Protein AF-A0A2D4PRT3-F1 (afdb_monomer)

Radius of gyration: 30.31 Å; Cα contacts (8 Å, |Δi|>4): 41; chains: 1; bounding box: 73×34×75 Å

Structure (mmCIF, N/CA/C/O backbone):
data_AF-A0A2D4PRT3-F1
#
_entry.id   AF-A0A2D4PRT3-F1
#
loop_
_atom_site.group_PDB
_atom_site.id
_atom_site.type_symbol
_atom_site.label_atom_id
_atom_site.label_alt_id
_atom_site.label_comp_id
_atom_site.label_asym_id
_atom_site.label_entity_id
_atom_site.label_seq_id
_atom_site.pdbx_PDB_ins_code
_atom_site.Cartn_x
_atom_site.Cartn_y
_atom_site.Cartn_z
_atom_site.occupancy
_atom_site.B_iso_or_equiv
_atom_site.auth_seq_id
_atom_site.auth_comp_id
_atom_site.auth_asym_id
_atom_site.auth_atom_id
_atom_site.pdbx_PDB_model_num
ATOM 1 N N . MET A 1 1 ? -12.717 -11.643 -23.603 1.00 76.19 1 MET A N 1
ATOM 2 C CA . MET A 1 1 ? -13.079 -10.219 -23.787 1.00 76.19 1 MET A CA 1
ATOM 3 C C . MET A 1 1 ? -12.025 -9.423 -24.565 1.00 76.19 1 MET A C 1
ATOM 5 O O . MET A 1 1 ? -12.390 -8.809 -25.552 1.00 76.19 1 MET A O 1
ATOM 9 N N . PHE A 1 2 ? -10.738 -9.407 -24.178 1.00 87.94 2 PHE A N 1
ATOM 10 C CA . PHE A 1 2 ? -9.700 -8.706 -24.964 1.00 87.94 2 PHE A CA 1
ATOM 11 C C . PHE A 1 2 ? -9.267 -9.491 -26.215 1.00 87.94 2 PHE A C 1
ATOM 13 O O . PHE A 1 2 ? -9.333 -8.968 -27.325 1.00 87.94 2 PHE A O 1
ATOM 20 N N . PHE A 1 3 ? -8.861 -10.754 -26.051 1.00 87.44 3 PHE A N 1
ATOM 21 C CA . PHE A 1 3 ? -8.371 -11.579 -27.162 1.00 87.44 3 PHE A CA 1
ATOM 22 C C . PHE A 1 3 ? -9.441 -11.881 -28.212 1.00 87.44 3 PHE A C 1
ATOM 24 O O . PHE A 1 3 ? -9.131 -11.859 -29.397 1.00 87.44 3 PHE A O 1
ATOM 31 N N . ASP A 1 4 ? -10.692 -12.064 -27.790 1.00 87.00 4 ASP A N 1
ATOM 32 C CA . ASP A 1 4 ? -11.817 -12.342 -28.694 1.00 87.00 4 ASP A CA 1
ATOM 33 C C . ASP A 1 4 ? -12.060 -11.210 -29.707 1.00 87.00 4 ASP A C 1
ATOM 35 O O . ASP A 1 4 ? -12.563 -11.454 -30.795 1.00 87.00 4 ASP A O 1
ATOM 39 N N . VAL A 1 5 ? -11.682 -9.972 -29.364 1.00 87.00 5 VAL A N 1
ATOM 40 C CA . VAL A 1 5 ? -11.903 -8.778 -30.200 1.00 87.00 5 VAL A CA 1
ATOM 41 C C . VAL A 1 5 ? -10.637 -8.363 -30.958 1.00 87.00 5 VAL A C 1
ATOM 43 O O . VAL A 1 5 ? -10.715 -7.791 -32.045 1.00 87.00 5 VAL A O 1
ATOM 46 N N . ASN A 1 6 ? -9.457 -8.635 -30.391 1.00 84.69 6 ASN A N 1
ATOM 47 C CA . ASN A 1 6 ? -8.183 -8.104 -30.888 1.00 84.69 6 ASN A CA 1
ATOM 48 C C . ASN A 1 6 ? -7.315 -9.134 -31.628 1.00 84.69 6 ASN A C 1
ATOM 50 O O . ASN A 1 6 ? -6.281 -8.766 -32.182 1.00 84.69 6 ASN A O 1
ATOM 54 N N . LYS A 1 7 ? -7.712 -10.411 -31.676 1.00 80.75 7 LYS A N 1
ATOM 55 C CA . LYS A 1 7 ? -7.011 -11.438 -32.456 1.00 80.75 7 LYS A CA 1
ATOM 56 C C . LYS A 1 7 ? -7.476 -11.389 -33.918 1.00 80.75 7 LYS A C 1
ATOM 58 O O . LYS A 1 7 ? -8.442 -12.049 -34.283 1.00 80.75 7 LYS A O 1
ATOM 63 N N . LYS A 1 8 ? -6.797 -10.588 -34.747 1.00 84.12 8 LYS A N 1
ATOM 64 C CA . LYS A 1 8 ? -7.002 -10.523 -36.209 1.00 84.12 8 LYS A CA 1
ATOM 65 C C . LYS A 1 8 ? -5.816 -11.148 -36.946 1.00 84.12 8 LYS A C 1
ATOM 67 O O . LYS A 1 8 ? -4.699 -11.105 -36.436 1.00 84.12 8 LYS A O 1
ATOM 72 N N . GLU A 1 9 ? -6.040 -11.667 -38.155 1.00 74.56 9 GLU A N 1
ATOM 73 C CA . GLU A 1 9 ? -5.010 -12.357 -38.958 1.00 74.56 9 GLU A CA 1
ATOM 74 C C . GLU A 1 9 ? -3.769 -11.493 -39.242 1.00 74.56 9 GLU A C 1
ATOM 76 O O . GLU A 1 9 ? -2.655 -12.004 -39.280 1.00 74.56 9 GLU A O 1
ATOM 81 N N . HIS A 1 10 ? -3.932 -10.171 -39.358 1.00 78.44 10 HIS A N 1
ATOM 82 C CA . HIS A 1 10 ? -2.835 -9.233 -39.640 1.00 78.44 10 HIS A CA 1
ATOM 83 C C . HIS A 1 10 ? -2.185 -8.616 -38.388 1.00 78.44 10 HIS A C 1
ATOM 85 O O . HIS A 1 10 ? -1.341 -7.727 -38.498 1.00 78.44 10 HIS A O 1
ATOM 91 N N . THR A 1 11 ? -2.588 -9.012 -37.176 1.00 81.00 11 THR A N 1
ATOM 92 C CA . THR A 1 11 ? -2.000 -8.460 -35.946 1.00 81.00 11 THR A CA 1
ATOM 93 C C . THR A 1 11 ? -0.736 -9.226 -35.567 1.00 81.00 11 THR A C 1
ATOM 95 O O . THR A 1 11 ? -0.796 -10.407 -35.236 1.00 81.00 11 THR A O 1
ATOM 98 N N . SER A 1 12 ? 0.412 -8.540 -35.560 1.00 89.69 12 SER A N 1
ATOM 99 C CA . SER A 1 12 ? 1.668 -9.110 -35.053 1.00 89.69 12 SER A CA 1
ATOM 100 C C . SER A 1 12 ? 1.516 -9.593 -33.606 1.00 89.69 12 SER A C 1
ATOM 102 O O . SER A 1 12 ? 0.946 -8.894 -32.761 1.00 89.69 12 SER A O 1
ATOM 104 N N . LEU A 1 13 ? 2.085 -10.764 -33.304 1.00 88.56 13 LEU A N 1
ATOM 105 C CA . LEU A 1 13 ? 2.076 -11.357 -31.964 1.00 88.56 13 LEU A CA 1
ATOM 106 C C . LEU A 1 13 ? 2.686 -10.418 -30.912 1.00 88.56 13 LEU A C 1
ATOM 108 O O . LEU A 1 13 ? 2.203 -10.361 -29.781 1.00 88.56 13 LEU A O 1
ATOM 112 N N . GLN A 1 14 ? 3.703 -9.641 -31.293 1.00 91.00 14 GLN A N 1
ATOM 113 C CA . GLN A 1 14 ? 4.331 -8.654 -30.418 1.00 91.00 14 GLN A CA 1
ATOM 114 C C . GLN A 1 14 ? 3.345 -7.550 -30.019 1.00 91.00 14 GLN A C 1
ATOM 116 O O . GLN A 1 14 ? 3.156 -7.292 -28.830 1.00 91.00 14 GLN A O 1
ATOM 121 N N . ASN A 1 15 ? 2.645 -6.967 -30.997 1.00 90.50 15 ASN A N 1
ATOM 122 C CA . ASN A 1 15 ? 1.637 -5.936 -30.747 1.00 90.50 15 ASN A CA 1
ATOM 123 C C . ASN A 1 15 ? 0.495 -6.480 -29.884 1.00 90.50 15 ASN A C 1
ATOM 125 O O . ASN A 1 15 ? 0.036 -5.803 -28.962 1.00 90.50 15 ASN A O 1
ATOM 129 N N . LEU A 1 16 ? 0.060 -7.718 -30.134 1.00 91.44 16 LEU A N 1
ATOM 130 C CA . LEU A 1 16 ? -0.971 -8.370 -29.329 1.00 91.44 16 LEU A CA 1
ATOM 131 C C . LEU A 1 16 ? -0.516 -8.571 -27.872 1.00 91.44 16 LEU A C 1
ATOM 133 O O . LEU A 1 16 ? -1.281 -8.320 -26.939 1.00 91.44 16 LEU A O 1
ATOM 137 N N . TRP A 1 17 ? 0.734 -8.982 -27.652 1.00 91.88 17 TRP A N 1
ATOM 138 C CA . TRP A 1 17 ? 1.298 -9.159 -26.313 1.00 91.88 17 TRP A CA 1
ATOM 139 C C . TRP A 1 17 ? 1.442 -7.834 -25.555 1.00 91.88 17 TRP A C 1
ATOM 141 O O . TRP A 1 17 ? 1.037 -7.732 -24.393 1.00 91.88 17 TRP A O 1
ATOM 151 N N . ASP A 1 18 ? 1.979 -6.802 -26.205 1.00 93.38 18 ASP A N 1
ATOM 152 C CA . ASP A 1 18 ? 2.184 -5.489 -25.591 1.00 93.38 18 ASP A CA 1
ATOM 153 C C . ASP A 1 18 ? 0.859 -4.808 -25.228 1.00 93.38 18 ASP A C 1
ATOM 155 O O . ASP A 1 18 ? 0.697 -4.317 -24.105 1.00 93.38 18 ASP A O 1
ATOM 159 N N . THR A 1 19 ? -0.130 -4.871 -26.121 1.00 93.31 19 THR A N 1
ATOM 160 C CA . THR A 1 19 ? -1.478 -4.339 -25.865 1.00 93.31 19 THR A CA 1
ATOM 161 C C . THR A 1 19 ? -2.207 -5.109 -24.762 1.00 93.31 19 THR A C 1
ATOM 163 O O . THR A 1 19 ? -2.812 -4.486 -23.887 1.00 93.31 19 THR A O 1
ATOM 166 N N . THR A 1 20 ? -2.080 -6.441 -24.711 1.00 94.12 20 THR A N 1
ATOM 167 C CA . THR A 1 20 ? -2.643 -7.250 -23.615 1.00 94.12 20 THR A CA 1
ATOM 168 C C . THR A 1 20 ? -2.037 -6.857 -22.268 1.00 94.12 20 THR A C 1
ATOM 170 O O . THR A 1 20 ? -2.766 -6.649 -21.294 1.00 94.12 20 THR A O 1
ATOM 173 N N . LYS A 1 21 ? -0.705 -6.726 -22.190 1.00 94.25 21 LYS A N 1
ATOM 174 C CA . LYS A 1 21 ? -0.018 -6.299 -20.960 1.00 94.25 21 LYS A CA 1
ATOM 175 C C . LYS A 1 21 ? -0.520 -4.934 -20.493 1.00 94.25 21 LYS A C 1
ATOM 177 O O . LYS A 1 21 ? -0.793 -4.764 -19.303 1.00 94.25 21 LYS A O 1
ATOM 182 N N . ALA A 1 22 ? -0.664 -3.975 -21.410 1.00 95.31 22 ALA A N 1
ATOM 183 C CA . ALA A 1 22 ? -1.179 -2.645 -21.095 1.00 95.31 22 ALA A CA 1
ATOM 184 C C . ALA A 1 22 ? -2.624 -2.702 -20.566 1.00 95.31 22 ALA A C 1
ATOM 186 O O . ALA A 1 22 ? -2.920 -2.115 -19.523 1.00 95.31 22 ALA A O 1
ATOM 187 N N . TYR A 1 23 ? -3.496 -3.473 -21.223 1.00 94.75 23 TYR A N 1
ATOM 188 C CA . TYR A 1 23 ? -4.885 -3.683 -20.809 1.00 94.75 23 TYR A CA 1
ATOM 189 C C . TYR A 1 23 ? -4.992 -4.290 -19.402 1.00 94.75 23 TYR A C 1
ATOM 191 O O . TYR A 1 23 ? -5.652 -3.729 -18.523 1.00 94.75 23 TYR A O 1
ATOM 199 N N . LEU A 1 24 ? -4.280 -5.393 -19.146 1.00 95.75 24 LEU A N 1
ATOM 200 C CA . LEU A 1 24 ? -4.267 -6.053 -17.835 1.00 95.75 24 LEU A CA 1
ATOM 201 C C . LEU A 1 24 ? -3.718 -5.137 -16.738 1.00 95.75 24 LEU A C 1
ATOM 203 O O . LEU A 1 24 ? -4.247 -5.106 -15.621 1.00 95.75 24 LEU A O 1
ATOM 207 N N . ARG A 1 25 ? -2.678 -4.355 -17.050 1.00 96.38 25 ARG A N 1
ATOM 208 C CA . ARG A 1 25 ? -2.119 -3.366 -16.125 1.00 96.38 25 ARG A CA 1
ATOM 209 C C . ARG A 1 25 ? -3.149 -2.292 -15.784 1.00 96.38 25 ARG A C 1
ATOM 211 O O . ARG A 1 25 ? -3.296 -1.970 -14.607 1.00 96.38 25 ARG A O 1
ATOM 218 N N . GLY A 1 26 ? -3.890 -1.791 -16.773 1.00 97.25 26 GLY A N 1
ATOM 219 C CA . GLY A 1 26 ? -4.983 -0.836 -16.575 1.00 97.25 26 GLY A CA 1
ATOM 220 C C . GLY A 1 26 ? -6.058 -1.368 -15.625 1.00 97.25 26 GLY A C 1
ATOM 221 O O . GLY A 1 26 ? -6.381 -0.714 -14.632 1.00 97.25 26 GLY A O 1
ATOM 222 N N . ILE A 1 27 ? -6.535 -2.596 -15.856 1.00 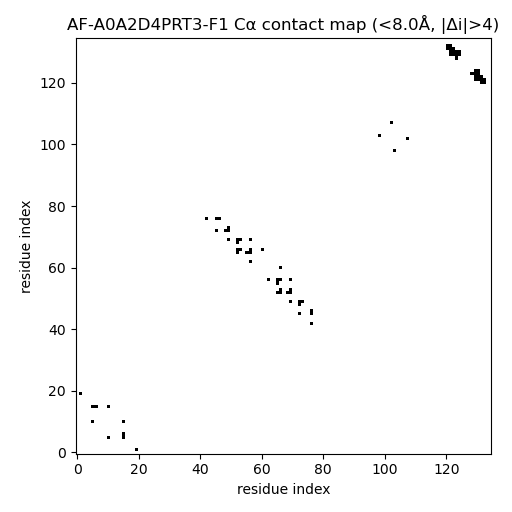96.56 27 ILE A N 1
ATOM 223 C CA . ILE A 1 27 ? -7.510 -3.262 -14.973 1.00 96.56 27 ILE A CA 1
ATOM 224 C C . ILE A 1 27 ? -6.961 -3.400 -13.552 1.00 96.56 27 ILE A C 1
ATOM 226 O O . ILE A 1 27 ? -7.634 -3.054 -12.580 1.00 96.56 27 ILE A O 1
ATOM 230 N N . THR A 1 28 ? -5.724 -3.879 -13.425 1.00 96.62 28 THR A N 1
ATOM 231 C CA . THR A 1 28 ? -5.078 -4.098 -12.127 1.00 96.62 28 THR A CA 1
ATOM 232 C C . THR A 1 28 ? -4.933 -2.789 -11.350 1.00 96.62 28 THR A C 1
ATOM 234 O O . THR A 1 28 ? -5.220 -2.744 -10.152 1.00 96.62 28 THR A O 1
ATOM 237 N N . ILE A 1 29 ? -4.535 -1.702 -12.019 1.00 96.75 29 ILE A N 1
ATOM 238 C CA . ILE A 1 29 ? -4.430 -0.369 -11.412 1.00 96.75 29 ILE A CA 1
ATOM 239 C C . ILE A 1 29 ? -5.806 0.118 -10.950 1.00 96.75 29 ILE A C 1
ATOM 241 O O . ILE A 1 29 ? -5.933 0.553 -9.802 1.00 96.75 29 ILE A O 1
ATOM 245 N N . ALA A 1 30 ? -6.837 0.011 -11.792 1.00 97.81 30 ALA A N 1
ATOM 246 C CA . ALA A 1 30 ? -8.193 0.442 -11.457 1.00 97.81 30 ALA A CA 1
ATOM 247 C C . ALA A 1 30 ? -8.743 -0.319 -10.239 1.00 97.81 30 ALA A C 1
ATOM 249 O O . ALA A 1 30 ? -9.220 0.290 -9.275 1.00 97.81 30 ALA A O 1
ATOM 250 N N . TYR A 1 31 ? -8.595 -1.646 -10.234 1.00 97.44 31 TYR A N 1
ATOM 251 C CA . TYR A 1 31 ? -9.002 -2.500 -9.121 1.00 97.44 31 TYR A CA 1
ATOM 252 C C . TYR A 1 31 ? -8.273 -2.139 -7.819 1.00 97.44 31 TYR A C 1
ATOM 254 O O . TYR A 1 31 ? -8.910 -1.905 -6.787 1.00 97.44 31 TYR A O 1
ATOM 262 N N . ASN A 1 32 ? -6.942 -2.028 -7.865 1.00 95.44 32 ASN A N 1
ATOM 263 C CA . ASN A 1 32 ? -6.135 -1.694 -6.693 1.00 95.44 32 ASN A CA 1
ATOM 264 C C . ASN A 1 32 ? -6.442 -0.292 -6.157 1.00 95.44 32 ASN A C 1
ATOM 266 O O . ASN A 1 32 ? -6.488 -0.096 -4.941 1.00 95.44 32 ASN A O 1
ATOM 270 N N . THR A 1 33 ? -6.702 0.671 -7.043 1.00 97.38 33 THR A N 1
ATOM 271 C CA . THR A 1 33 ? -7.103 2.037 -6.677 1.00 97.38 33 THR A CA 1
ATOM 272 C C . THR A 1 33 ? -8.433 2.033 -5.933 1.00 97.38 33 THR A C 1
ATOM 274 O O . THR A 1 33 ? -8.537 2.615 -4.850 1.00 97.38 33 THR A O 1
ATOM 277 N N . ARG A 1 34 ? -9.432 1.306 -6.452 1.00 97.69 34 ARG A N 1
ATOM 278 C CA . ARG A 1 34 ? -10.726 1.137 -5.779 1.00 97.69 34 ARG A CA 1
ATOM 279 C C . ARG A 1 34 ? -10.556 0.499 -4.400 1.00 97.69 34 ARG A C 1
ATOM 281 O O . ARG A 1 34 ? -11.021 1.054 -3.408 1.00 97.69 34 ARG A O 1
ATOM 288 N N . LYS A 1 35 ? -9.816 -0.612 -4.315 1.00 95.56 35 LYS A N 1
ATOM 289 C CA . LYS A 1 35 ? -9.554 -1.320 -3.051 1.00 95.56 35 LYS A CA 1
ATOM 290 C C . LYS A 1 35 ? -8.763 -0.492 -2.041 1.00 95.56 35 LYS A C 1
ATOM 292 O O . LYS A 1 35 ? -8.949 -0.645 -0.837 1.00 95.56 35 LYS A O 1
ATOM 297 N N . LYS A 1 36 ? -7.861 0.381 -2.494 1.00 94.25 36 LYS A N 1
ATOM 298 C CA . LYS A 1 36 ? -7.167 1.337 -1.622 1.00 94.25 36 LYS A CA 1
ATOM 299 C C . LYS A 1 36 ? -8.159 2.330 -1.012 1.00 94.25 36 LYS A C 1
ATOM 301 O O . LYS A 1 36 ? -8.170 2.481 0.204 1.00 94.25 36 LYS A O 1
ATOM 306 N N . LYS A 1 37 ? -9.030 2.924 -1.834 1.00 96.56 37 LYS A N 1
ATOM 307 C CA . LYS A 1 37 ? -10.052 3.881 -1.385 1.00 96.56 37 LYS A CA 1
ATOM 308 C C . LYS A 1 37 ? -11.058 3.251 -0.415 1.00 96.56 37 LYS A C 1
ATOM 310 O O . LYS A 1 37 ? -11.451 3.894 0.551 1.00 96.56 37 LYS A O 1
ATOM 315 N N . GLU A 1 38 ? -11.463 2.002 -0.652 1.00 95.94 38 GLU A N 1
ATOM 316 C CA . GLU A 1 38 ? -12.313 1.233 0.274 1.00 95.94 38 GLU A CA 1
ATOM 317 C C . GLU A 1 38 ? -11.637 1.063 1.643 1.00 95.94 38 GLU A C 1
ATOM 319 O O . GLU A 1 38 ? -12.212 1.456 2.656 1.00 95.94 38 GLU A O 1
ATOM 324 N N . ARG A 1 39 ? -10.383 0.589 1.672 1.00 93.12 39 ARG A N 1
ATOM 325 C CA . ARG A 1 39 ? -9.621 0.428 2.923 1.00 93.12 39 ARG A CA 1
ATOM 326 C C . ARG A 1 39 ? -9.423 1.742 3.675 1.00 93.12 39 ARG A C 1
ATOM 328 O O . ARG A 1 39 ? -9.519 1.764 4.895 1.00 93.12 39 ARG A O 1
ATOM 335 N N . GLU A 1 40 ? -9.150 2.839 2.970 1.00 94.50 40 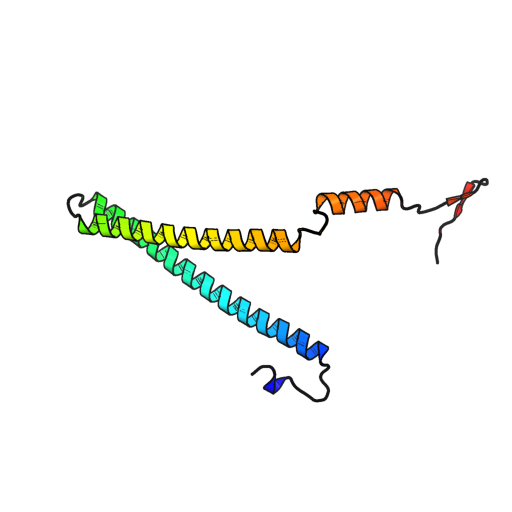GLU A N 1
ATOM 336 C CA . GLU A 1 40 ? -9.010 4.165 3.589 1.00 94.50 40 GLU A CA 1
ATOM 337 C C . GLU A 1 40 ? -10.321 4.631 4.234 1.00 94.50 40 GLU A C 1
ATOM 339 O O . GLU A 1 40 ? -10.309 5.113 5.366 1.00 94.50 40 GLU A O 1
ATOM 344 N N . LYS A 1 41 ? -11.464 4.424 3.567 1.00 96.12 41 LYS A N 1
ATOM 345 C CA . LYS A 1 41 ? -12.784 4.728 4.139 1.00 96.12 41 LYS A CA 1
ATOM 346 C C . LYS A 1 41 ? -13.064 3.915 5.403 1.00 96.12 41 LYS A C 1
ATOM 348 O O . LYS A 1 41 ? -13.515 4.482 6.396 1.00 96.12 41 LYS A O 1
ATOM 353 N N . GLU A 1 42 ? -12.800 2.610 5.377 1.00 93.75 42 GLU A N 1
ATOM 354 C CA . GLU A 1 42 ? -12.981 1.733 6.541 1.00 93.75 42 GLU A CA 1
ATOM 355 C C . GLU A 1 42 ? -12.078 2.139 7.706 1.00 93.75 42 GLU A C 1
ATOM 357 O O . GLU A 1 42 ? -12.535 2.201 8.847 1.00 93.75 42 GLU A O 1
ATOM 362 N N . ASN A 1 43 ? -10.821 2.481 7.417 1.00 94.44 43 ASN A N 1
ATOM 363 C CA . ASN A 1 43 ? -9.868 2.925 8.425 1.00 94.44 43 ASN A CA 1
ATOM 364 C C . ASN A 1 43 ? -10.303 4.247 9.077 1.00 94.44 43 ASN A C 1
ATOM 366 O O . ASN A 1 43 ? -10.309 4.358 10.300 1.00 94.44 43 ASN A O 1
ATOM 370 N N . ASN A 1 44 ? -10.749 5.220 8.277 1.00 95.81 44 ASN A N 1
ATOM 371 C CA . ASN A 1 44 ? -11.263 6.494 8.787 1.00 95.81 44 ASN A CA 1
ATOM 372 C C . ASN A 1 44 ? -12.516 6.294 9.649 1.00 95.81 44 ASN A C 1
ATOM 374 O O . ASN A 1 44 ? -12.664 6.928 10.693 1.00 95.81 44 ASN A O 1
ATOM 378 N N . LYS A 1 45 ? -13.416 5.389 9.241 1.00 96.19 45 LYS A N 1
ATOM 379 C CA . LYS A 1 45 ? -14.593 5.033 10.041 1.00 96.19 45 LYS A CA 1
ATOM 380 C C . LYS A 1 45 ? -14.179 4.436 11.389 1.00 96.19 45 LYS A C 1
ATOM 382 O O . LYS A 1 45 ? -14.653 4.907 12.416 1.00 96.19 45 LYS A O 1
ATOM 387 N N . LEU A 1 46 ? -13.253 3.476 11.391 1.00 95.75 46 LEU A N 1
ATOM 388 C CA . LEU A 1 46 ? -12.758 2.838 12.613 1.00 95.75 46 LEU A CA 1
ATOM 389 C C . LEU A 1 46 ? -12.089 3.844 13.561 1.00 95.75 46 LEU A C 1
ATOM 391 O O . LEU A 1 46 ? -12.336 3.802 14.762 1.00 95.75 46 LEU A O 1
ATOM 395 N N . GLN A 1 47 ? -11.285 4.771 13.037 1.00 96.00 47 GLN A N 1
ATOM 396 C CA . GLN A 1 47 ? -10.670 5.834 13.839 1.00 96.00 47 GLN A CA 1
ATOM 397 C C . GLN A 1 47 ? -11.721 6.750 14.478 1.00 96.00 47 GLN A C 1
ATOM 399 O O . GLN A 1 47 ? -11.648 7.033 15.673 1.00 96.00 47 GLN A O 1
ATOM 404 N N . ASN A 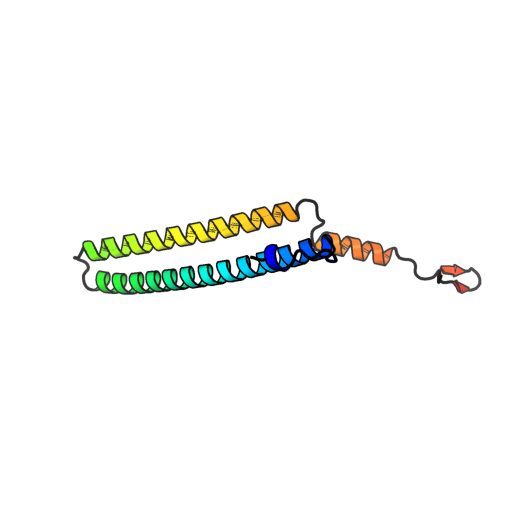1 48 ? -12.740 7.158 13.716 1.00 96.81 48 ASN A N 1
ATOM 405 C CA . ASN A 1 48 ? -13.847 7.952 14.250 1.00 96.81 48 ASN A CA 1
ATOM 406 C C . ASN A 1 48 ? -14.630 7.197 15.334 1.00 96.81 48 ASN A C 1
ATOM 408 O O . ASN A 1 48 ? -15.015 7.791 16.342 1.00 96.81 48 ASN A O 1
ATOM 412 N N . ASP A 1 49 ? -14.857 5.897 15.146 1.00 95.50 49 ASP A N 1
ATOM 413 C CA . ASP A 1 49 ? -15.547 5.054 16.124 1.00 95.50 49 ASP A CA 1
ATOM 414 C C . ASP A 1 49 ? -14.725 4.909 17.416 1.00 95.50 49 ASP A C 1
ATOM 416 O O . ASP A 1 49 ? -15.285 5.009 18.507 1.00 95.50 49 ASP A O 1
ATOM 420 N N . ILE A 1 50 ? -13.396 4.778 17.317 1.00 96.25 50 ILE A N 1
ATOM 421 C CA . ILE A 1 50 ? -12.489 4.779 18.477 1.00 96.25 50 ILE A CA 1
ATOM 422 C C . ILE A 1 50 ? -12.610 6.089 19.258 1.00 96.25 50 ILE A C 1
ATOM 424 O O . ILE A 1 50 ? -12.797 6.039 20.470 1.00 96.25 50 ILE A O 1
ATOM 428 N N . ILE A 1 51 ? -12.569 7.245 18.583 1.00 96.31 51 ILE A N 1
ATOM 429 C CA . ILE A 1 51 ? -12.681 8.563 19.236 1.00 96.31 51 ILE A CA 1
ATOM 430 C C . ILE A 1 51 ? -14.022 8.698 19.972 1.00 96.31 51 ILE A C 1
ATOM 432 O O . ILE A 1 51 ? -14.081 9.209 21.091 1.00 96.31 51 ILE A O 1
ATOM 436 N N . LYS A 1 52 ? -15.121 8.231 19.368 1.00 95.50 52 LYS A N 1
ATOM 437 C CA . LYS A 1 52 ? -16.448 8.254 20.003 1.00 95.50 52 LYS A CA 1
ATOM 438 C C . LYS A 1 52 ? -16.501 7.354 21.236 1.00 95.50 52 LYS A C 1
ATOM 440 O O . LYS A 1 52 ? -16.971 7.795 22.283 1.00 95.50 52 LYS A O 1
ATOM 445 N N . LEU A 1 53 ? -16.013 6.120 21.114 1.00 94.81 53 LEU A N 1
ATOM 446 C CA . LEU A 1 53 ? -15.980 5.157 22.215 1.00 94.81 53 LEU A CA 1
ATOM 447 C C . LEU A 1 53 ? -15.074 5.632 23.354 1.00 94.81 53 LEU A C 1
ATOM 449 O O . LEU A 1 53 ? -15.414 5.442 24.516 1.00 94.81 53 LEU A O 1
ATOM 453 N N . GLU A 1 54 ? -13.962 6.292 23.038 1.00 93.75 54 GLU A N 1
ATOM 454 C CA . GLU A 1 54 ? -13.057 6.878 24.025 1.00 93.75 54 GLU A CA 1
ATOM 455 C C . GLU A 1 54 ? -13.751 7.966 24.846 1.00 93.75 54 GLU A C 1
ATOM 457 O O . GLU A 1 54 ? -13.736 7.916 26.075 1.00 93.75 54 GLU A O 1
ATOM 462 N N . ARG A 1 55 ? -14.446 8.899 24.182 1.00 94.44 55 ARG A N 1
ATOM 463 C CA . ARG A 1 55 ? -15.239 9.935 24.865 1.00 94.44 55 ARG A CA 1
ATOM 464 C C . ARG A 1 55 ? -16.326 9.325 25.748 1.00 94.44 55 ARG A C 1
ATOM 466 O O . ARG A 1 55 ? -16.508 9.745 26.886 1.00 94.44 55 ARG A O 1
ATOM 473 N N . GLN A 1 56 ? -17.034 8.309 25.256 1.00 92.56 56 GLN A N 1
ATOM 474 C CA . GLN A 1 56 ? -18.057 7.616 26.043 1.00 92.56 56 GLN A CA 1
ATOM 475 C C . GLN A 1 56 ? -17.464 6.882 27.253 1.00 92.56 56 GLN A C 1
ATOM 477 O O . GLN A 1 56 ? -18.045 6.926 28.338 1.00 92.56 56 GLN A O 1
ATOM 482 N N . ALA A 1 57 ? -16.302 6.245 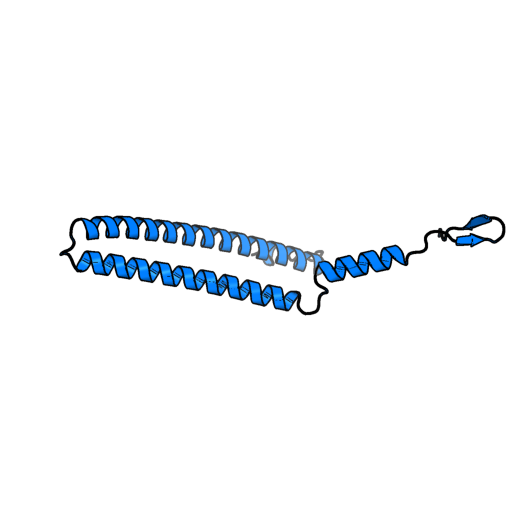27.092 1.00 91.31 57 ALA A N 1
ATOM 483 C CA . ALA A 1 57 ? -15.595 5.573 28.177 1.00 91.31 57 ALA A CA 1
ATOM 484 C C . ALA A 1 57 ? -15.136 6.562 29.260 1.00 91.31 57 ALA A C 1
ATOM 486 O O . ALA A 1 57 ? -15.242 6.249 30.443 1.00 91.31 57 ALA A O 1
ATOM 487 N N . GLN A 1 58 ? -14.688 7.761 28.868 1.00 89.62 58 GLN A N 1
ATOM 488 C CA . GLN A 1 58 ? -14.321 8.834 29.800 1.00 89.62 58 GLN A CA 1
ATOM 489 C C . GLN A 1 58 ? -15.527 9.339 30.604 1.00 89.62 58 GLN A C 1
ATOM 491 O O . GLN A 1 58 ? -15.416 9.538 31.810 1.00 89.62 58 GLN A O 1
ATOM 496 N N . LEU A 1 59 ? -16.688 9.501 29.959 1.00 91.12 59 LEU A N 1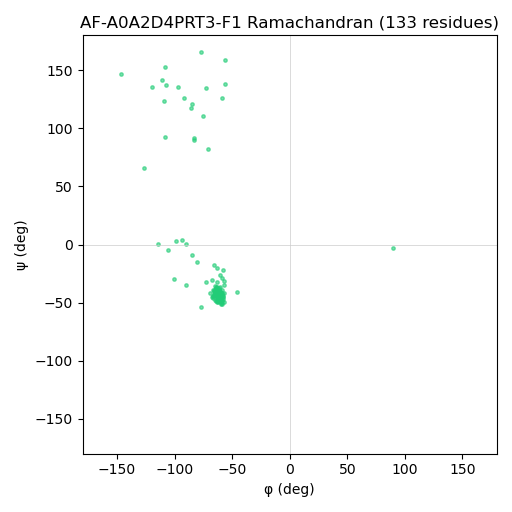
ATOM 497 C CA . LEU A 1 59 ? -17.922 9.948 30.619 1.00 91.12 59 LEU A CA 1
ATOM 498 C C . LEU A 1 59 ? -18.546 8.867 31.515 1.00 91.12 59 LEU A C 1
ATOM 500 O O . LEU A 1 59 ? -19.171 9.181 32.525 1.00 91.12 59 LEU A O 1
ATOM 504 N N . THR A 1 60 ? -18.395 7.590 31.153 1.00 90.25 60 THR A N 1
ATOM 505 C CA . THR A 1 60 ? -19.013 6.455 31.861 1.00 90.25 60 THR A CA 1
ATOM 506 C C . THR A 1 60 ? -17.986 5.386 32.261 1.00 90.25 60 THR A C 1
ATOM 508 O O . THR A 1 60 ? -18.059 4.239 31.815 1.00 90.25 60 THR A O 1
ATOM 511 N N . PRO A 1 61 ? -17.048 5.701 33.174 1.00 82.44 61 PRO A N 1
ATOM 512 C CA . PRO A 1 61 ? -15.909 4.831 33.488 1.00 82.44 61 PRO A CA 1
ATOM 513 C C . PRO A 1 61 ? -16.294 3.495 34.149 1.00 82.44 61 PRO A C 1
ATOM 515 O O . PRO A 1 61 ? -15.512 2.548 34.145 1.00 82.44 61 PRO A O 1
ATOM 518 N N . LYS A 1 62 ? -17.511 3.376 34.696 1.00 89.06 62 LYS A N 1
ATOM 519 C CA . LYS A 1 62 ? -18.027 2.117 35.265 1.00 89.06 62 LYS A CA 1
ATOM 520 C C . LYS A 1 62 ? -18.563 1.150 34.200 1.00 89.06 62 LYS A C 1
ATOM 522 O O . LYS A 1 62 ? -18.760 -0.030 34.494 1.00 89.06 62 LYS A O 1
ATOM 527 N N . ASN A 1 63 ? -18.793 1.614 32.969 1.00 90.44 63 ASN A N 1
ATOM 528 C CA . ASN A 1 63 ? -19.337 0.786 31.900 1.00 90.44 63 ASN A CA 1
ATOM 529 C C . ASN A 1 63 ? -18.233 -0.038 31.217 1.00 90.44 63 ASN A C 1
ATOM 531 O O . ASN A 1 63 ? -17.604 0.380 30.241 1.00 90.44 63 ASN A O 1
ATOM 535 N N . LYS A 1 64 ? -18.028 -1.259 31.723 1.00 91.81 64 LYS A N 1
ATOM 536 C CA . LYS A 1 64 ? -17.032 -2.209 31.201 1.00 91.81 64 LYS A CA 1
ATOM 537 C C . LYS A 1 64 ? -17.247 -2.567 29.726 1.00 91.81 64 LYS A C 1
ATOM 539 O O . LYS A 1 64 ? -16.270 -2.839 29.032 1.00 91.81 64 LYS A O 1
ATOM 544 N N . GLN A 1 65 ? -18.488 -2.536 29.233 1.00 93.31 65 GLN A N 1
ATOM 545 C CA . GLN A 1 65 ? -18.796 -2.882 27.845 1.00 93.31 65 GLN A CA 1
ATOM 546 C C . GLN A 1 65 ? -18.197 -1.863 26.870 1.00 93.31 65 GLN A C 1
ATOM 548 O O . GLN A 1 65 ? -17.563 -2.242 25.887 1.00 93.31 65 GLN A O 1
ATOM 553 N N . ILE A 1 66 ? -18.335 -0.567 27.168 1.00 91.44 66 ILE A N 1
ATOM 554 C CA . ILE A 1 66 ? -17.796 0.516 26.330 1.00 91.44 66 ILE A CA 1
ATOM 555 C C . ILE A 1 66 ? -16.265 0.471 26.320 1.00 91.44 66 ILE A C 1
ATOM 557 O O . ILE A 1 66 ? -15.650 0.571 25.259 1.00 91.44 66 ILE A O 1
ATOM 561 N N . ILE A 1 67 ? -15.648 0.234 27.482 1.00 91.75 67 ILE A N 1
ATOM 562 C CA . ILE A 1 67 ? -14.190 0.101 27.606 1.00 91.75 67 ILE A CA 1
ATOM 563 C C . ILE A 1 67 ? -13.676 -1.094 26.792 1.00 91.75 67 ILE A C 1
ATOM 565 O O . ILE A 1 67 ? -12.680 -0.970 26.077 1.00 91.75 67 ILE A O 1
ATOM 569 N N . ASN A 1 68 ? -14.348 -2.247 26.868 1.00 94.12 68 ASN A N 1
ATOM 570 C CA . ASN A 1 68 ? -13.973 -3.426 26.087 1.00 94.12 68 ASN A CA 1
ATOM 571 C C . ASN A 1 68 ? -14.135 -3.187 24.582 1.00 94.12 68 ASN A C 1
ATOM 573 O O . ASN A 1 68 ? -13.232 -3.524 23.818 1.00 94.12 68 ASN A O 1
ATOM 577 N N . ASN A 1 69 ? -15.226 -2.546 24.157 1.00 94.00 69 ASN A N 1
ATOM 578 C CA . ASN A 1 69 ? -15.444 -2.192 22.755 1.00 94.00 69 ASN A CA 1
ATOM 579 C C . ASN A 1 69 ? -14.358 -1.241 22.231 1.00 94.00 69 ASN A C 1
ATOM 581 O O . ASN A 1 69 ? -13.839 -1.450 21.134 1.00 94.00 69 ASN A O 1
ATOM 585 N N . TRP A 1 70 ? -13.964 -0.238 23.022 1.00 94.19 70 TRP A N 1
ATOM 586 C CA . TRP A 1 70 ? -12.861 0.667 22.686 1.00 94.19 70 TRP A CA 1
ATOM 587 C C . TRP A 1 70 ? -11.530 -0.083 22.543 1.00 94.19 70 TRP A C 1
ATOM 589 O O . TRP A 1 70 ? -10.841 0.071 21.532 1.00 94.19 70 TRP A O 1
ATOM 599 N N . LYS A 1 71 ? -11.189 -0.951 23.510 1.00 94.38 71 LYS A N 1
ATOM 600 C CA . LYS A 1 71 ? -9.978 -1.789 23.448 1.00 94.38 71 LYS A CA 1
ATOM 601 C C . LYS A 1 71 ? -9.972 -2.662 22.194 1.00 94.38 71 LYS A C 1
ATOM 603 O O . LYS A 1 71 ? -8.970 -2.703 21.485 1.00 94.38 71 LYS A O 1
ATOM 608 N N . LEU A 1 72 ? -11.090 -3.320 21.890 1.00 95.50 72 LEU A N 1
ATOM 609 C CA . LEU A 1 72 ? -11.228 -4.179 20.714 1.00 95.50 72 LEU A CA 1
ATOM 610 C C . LEU A 1 72 ? -11.055 -3.385 19.414 1.00 95.50 72 LEU A C 1
ATOM 612 O O . LEU A 1 72 ? -10.307 -3.808 18.533 1.00 95.50 72 LEU A O 1
ATOM 616 N N . ALA A 1 73 ? -11.684 -2.213 19.303 1.00 94.88 73 ALA A N 1
ATOM 617 C CA . ALA A 1 73 ? -11.530 -1.339 18.144 1.00 94.88 73 ALA A CA 1
ATOM 618 C C . ALA A 1 73 ? -10.069 -0.889 17.955 1.00 94.88 73 ALA A C 1
ATOM 620 O O . ALA A 1 73 ? -9.553 -0.920 16.836 1.00 94.88 73 ALA A O 1
ATOM 621 N N . LYS A 1 74 ? -9.368 -0.562 19.049 1.00 95.19 74 LYS A N 1
ATOM 622 C CA . LYS A 1 74 ? -7.939 -0.215 19.034 1.00 95.19 74 LYS A CA 1
ATOM 623 C C . LYS A 1 74 ? -7.056 -1.393 18.606 1.00 95.19 74 LYS A C 1
ATOM 625 O O . LYS A 1 74 ? -6.159 -1.214 17.785 1.00 95.19 74 LYS A O 1
ATOM 630 N N . HIS A 1 75 ? -7.338 -2.604 19.087 1.00 96.31 75 HIS A N 1
ATOM 631 C CA . HIS A 1 75 ? -6.649 -3.815 18.627 1.00 96.31 75 HIS A CA 1
ATOM 632 C C . HIS A 1 75 ? -6.870 -4.068 17.134 1.00 96.31 75 HIS A C 1
ATOM 634 O O . HIS A 1 75 ? -5.914 -4.359 16.417 1.00 96.31 75 HIS A O 1
ATOM 640 N N . LYS A 1 76 ? -8.103 -3.899 16.646 1.00 95.88 76 LYS A N 1
ATOM 64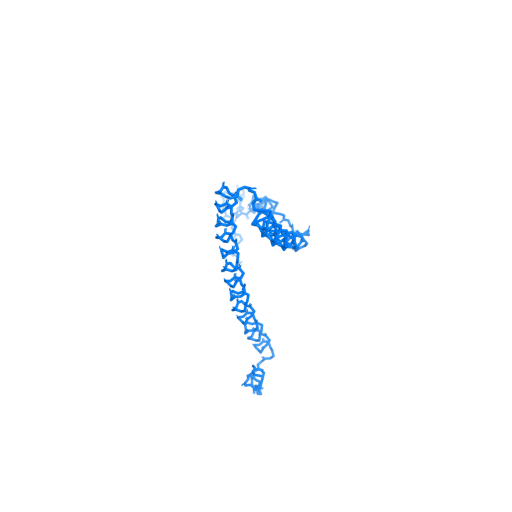1 C CA . LYS A 1 76 ? -8.418 -4.022 15.219 1.00 95.88 76 LYS A CA 1
ATOM 642 C C . LYS A 1 76 ? -7.618 -3.026 14.374 1.00 95.88 76 LYS A C 1
ATOM 644 O O . LYS A 1 76 ? -7.088 -3.410 13.335 1.00 95.88 76 LYS A O 1
ATOM 649 N N . LEU A 1 77 ? -7.489 -1.776 14.827 1.00 95.38 77 LEU A N 1
ATOM 650 C CA . LEU A 1 77 ? -6.674 -0.762 14.151 1.00 95.38 77 LEU A CA 1
ATOM 651 C C . LEU A 1 77 ? -5.197 -1.184 14.074 1.00 95.38 77 LEU A C 1
ATOM 653 O O . LEU A 1 77 ? -4.596 -1.109 13.005 1.00 95.38 77 LEU A O 1
ATOM 657 N N . ASN A 1 78 ? -4.642 -1.692 15.176 1.00 95.75 78 ASN A N 1
ATOM 658 C CA . ASN A 1 78 ? -3.258 -2.166 15.228 1.00 95.75 78 ASN A CA 1
ATOM 659 C C . ASN A 1 78 ? -2.995 -3.329 14.251 1.00 95.75 78 ASN A C 1
ATOM 661 O O . ASN A 1 78 ? -1.976 -3.341 13.566 1.00 95.75 78 ASN A O 1
ATOM 665 N N . ILE A 1 79 ? -3.926 -4.282 14.127 1.00 95.50 79 ILE A N 1
ATOM 666 C CA . ILE A 1 79 ? -3.809 -5.385 13.153 1.00 95.50 79 ILE A CA 1
ATOM 667 C C . ILE A 1 79 ? -3.738 -4.837 11.717 1.00 95.50 79 ILE A C 1
ATOM 669 O O . ILE A 1 79 ? -2.868 -5.232 10.940 1.00 95.50 79 ILE A O 1
ATOM 673 N N . LEU A 1 80 ? -4.601 -3.878 11.366 1.00 92.88 80 LEU A N 1
ATOM 674 C CA . LEU A 1 80 ? -4.598 -3.258 10.033 1.00 92.88 80 LEU A CA 1
ATOM 675 C C . LEU A 1 80 ? -3.291 -2.506 9.732 1.00 92.88 80 LEU A C 1
ATOM 677 O O . LEU A 1 80 ? -2.804 -2.511 8.594 1.00 92.88 80 LEU A O 1
ATOM 681 N N . GLU A 1 81 ? -2.707 -1.865 10.743 1.00 92.75 81 GLU A N 1
ATOM 682 C CA . GLU A 1 81 ? -1.408 -1.203 10.640 1.00 92.75 81 GLU A CA 1
ATOM 683 C C . GLU A 1 81 ? -0.273 -2.213 10.426 1.00 92.75 81 GLU A C 1
ATOM 685 O O . GLU A 1 81 ? 0.545 -2.046 9.516 1.00 92.75 81 GLU A O 1
ATOM 690 N N . GLN A 1 82 ? -0.275 -3.323 11.168 1.00 95.50 82 GLN A N 1
ATOM 691 C CA . GLN A 1 82 ? 0.676 -4.418 10.972 1.00 95.50 82 GLN A CA 1
ATOM 692 C C . GLN A 1 82 ? 0.601 -4.988 9.549 1.00 95.50 82 GLN A C 1
ATOM 694 O O . GLN A 1 82 ? 1.631 -5.138 8.891 1.00 95.50 82 GLN A O 1
ATOM 699 N N . GLU A 1 83 ? -0.596 -5.215 9.003 1.00 92.94 83 GLU A N 1
ATOM 700 C CA . GLU A 1 83 ? -0.755 -5.643 7.607 1.00 92.94 83 GLU A CA 1
ATOM 701 C C . GLU A 1 83 ? -0.192 -4.628 6.599 1.00 92.94 83 GLU A C 1
ATOM 703 O O . GLU A 1 83 ? 0.340 -4.992 5.543 1.00 92.94 83 GLU A O 1
ATOM 708 N N . ARG A 1 84 ? -0.333 -3.325 6.874 1.00 92.19 84 ARG A N 1
ATOM 709 C CA . ARG A 1 84 ? 0.265 -2.269 6.045 1.00 92.19 84 ARG A CA 1
ATOM 710 C C . ARG A 1 84 ? 1.791 -2.343 6.089 1.00 92.19 84 ARG A C 1
ATOM 712 O O . ARG A 1 84 ? 2.411 -2.284 5.025 1.00 92.19 84 ARG A O 1
ATOM 719 N N . ASN A 1 85 ? 2.367 -2.544 7.268 1.00 94.94 85 ASN A N 1
ATOM 720 C CA . ASN A 1 85 ? 3.809 -2.675 7.457 1.00 94.94 85 ASN A CA 1
ATOM 721 C C . ASN A 1 85 ? 4.360 -3.926 6.761 1.00 94.94 85 ASN A C 1
ATOM 723 O O . ASN A 1 85 ? 5.365 -3.841 6.059 1.00 94.94 85 ASN A O 1
ATOM 727 N N . LEU A 1 86 ? 3.660 -5.062 6.845 1.00 96.88 86 LEU A N 1
ATOM 728 C CA . LEU A 1 86 ? 4.028 -6.288 6.127 1.00 96.88 86 LEU A CA 1
ATOM 729 C C . LEU A 1 86 ? 4.043 -6.086 4.606 1.00 96.88 86 LEU A C 1
ATOM 731 O O . LEU A 1 86 ? 4.970 -6.532 3.926 1.00 96.88 86 LEU A O 1
ATOM 735 N N . ARG A 1 87 ? 3.051 -5.371 4.058 1.00 92.69 87 ARG A N 1
ATOM 736 C CA . ARG A 1 87 ? 3.041 -5.003 2.632 1.00 92.69 87 ARG A CA 1
ATOM 737 C C . ARG A 1 87 ? 4.241 -4.130 2.270 1.00 92.69 87 ARG A C 1
ATOM 739 O O . ARG A 1 87 ? 4.903 -4.420 1.278 1.00 92.69 87 ARG A O 1
ATOM 746 N N . ALA A 1 88 ? 4.540 -3.104 3.066 1.00 95.62 88 ALA A N 1
ATOM 747 C CA . ALA A 1 88 ? 5.701 -2.243 2.844 1.00 95.62 88 ALA A CA 1
ATOM 748 C C . ALA A 1 88 ? 7.015 -3.042 2.877 1.00 95.62 88 ALA A C 1
ATOM 750 O O . ALA A 1 88 ? 7.838 -2.911 1.974 1.00 95.62 88 ALA A O 1
ATOM 751 N N . LEU A 1 89 ? 7.168 -3.947 3.846 1.00 97.38 89 LEU A N 1
ATOM 752 C CA . LEU A 1 89 ? 8.330 -4.826 3.952 1.00 97.38 89 LEU A CA 1
ATOM 753 C C . LEU A 1 89 ? 8.487 -5.723 2.717 1.00 97.38 89 LEU A C 1
ATOM 755 O O . LEU A 1 89 ? 9.598 -5.895 2.215 1.00 97.38 89 LEU A O 1
ATOM 759 N N . LYS A 1 90 ? 7.384 -6.268 2.190 1.00 96.62 90 LYS A N 1
ATOM 760 C CA . LYS A 1 90 ? 7.402 -7.055 0.949 1.00 96.62 90 LYS A CA 1
ATOM 761 C C . LYS A 1 90 ? 7.914 -6.230 -0.236 1.00 96.62 90 LYS A C 1
ATOM 763 O O . LYS A 1 90 ? 8.754 -6.723 -0.982 1.00 96.62 90 LYS A O 1
ATOM 768 N N . PHE A 1 91 ? 7.468 -4.980 -0.376 1.00 94.62 91 PHE A N 1
ATOM 769 C CA . PHE A 1 91 ? 7.968 -4.077 -1.419 1.00 94.62 91 PHE A CA 1
ATOM 770 C C . PHE A 1 91 ? 9.454 -3.753 -1.249 1.00 94.62 91 PHE A C 1
ATOM 772 O O . PHE A 1 91 ? 10.185 -3.752 -2.234 1.00 94.62 91 PHE A O 1
ATOM 779 N N . VAL A 1 92 ? 9.923 -3.535 -0.018 1.00 95.69 92 VAL A N 1
ATOM 780 C CA . VAL A 1 92 ? 11.352 -3.313 0.256 1.00 95.69 92 VAL A CA 1
ATOM 781 C C . VAL A 1 92 ? 12.182 -4.528 -0.160 1.00 95.69 92 VAL A C 1
ATOM 783 O O . VAL A 1 92 ? 13.179 -4.368 -0.859 1.00 95.69 92 VAL A O 1
ATOM 786 N N . LYS A 1 93 ? 11.751 -5.744 0.201 1.00 95.81 93 LYS A N 1
ATOM 787 C CA . LYS A 1 93 ? 12.427 -6.988 -0.205 1.00 95.81 93 LYS A CA 1
ATOM 788 C C . LYS A 1 93 ? 12.462 -7.157 -1.723 1.00 95.81 93 LYS A C 1
ATOM 790 O O . LYS A 1 93 ? 13.504 -7.507 -2.268 1.00 95.81 93 LYS A O 1
ATOM 795 N N . GLN A 1 94 ? 11.349 -6.879 -2.400 1.00 94.69 94 GLN A N 1
ATOM 796 C CA . GLN A 1 94 ? 11.281 -6.921 -3.859 1.00 94.69 94 GLN A CA 1
ATOM 797 C C . GLN A 1 94 ? 12.244 -5.908 -4.491 1.00 94.69 94 GLN A C 1
ATOM 799 O O . GLN A 1 94 ? 13.041 -6.276 -5.347 1.00 94.69 94 GLN A O 1
ATOM 804 N N . ASN A 1 95 ? 12.225 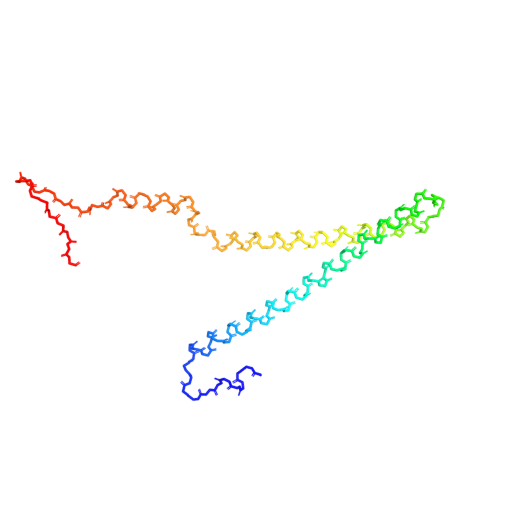-4.656 -4.028 1.00 91.62 95 ASN A N 1
ATOM 805 C CA . ASN A 1 95 ? 13.112 -3.612 -4.531 1.00 91.62 95 ASN A CA 1
ATOM 806 C C . ASN A 1 95 ? 14.590 -3.948 -4.292 1.00 91.62 95 ASN A C 1
ATOM 808 O O . ASN A 1 95 ? 15.430 -3.673 -5.142 1.00 91.62 95 ASN A O 1
ATOM 812 N N . TYR A 1 96 ? 14.917 -4.553 -3.150 1.00 90.44 96 TYR A N 1
ATOM 813 C CA . TYR A 1 96 ? 16.266 -5.039 -2.884 1.00 90.44 96 TYR A CA 1
ATOM 814 C C . TYR A 1 96 ? 16.673 -6.123 -3.888 1.00 90.44 96 TYR A C 1
ATOM 816 O O . TYR A 1 96 ? 17.714 -5.996 -4.520 1.00 90.44 96 TYR A O 1
ATOM 824 N N . PHE A 1 97 ? 15.831 -7.138 -4.103 1.00 91.75 97 PHE A N 1
ATOM 825 C CA . PHE A 1 97 ? 16.103 -8.220 -5.052 1.00 91.75 97 PHE A CA 1
ATOM 826 C C . PHE A 1 97 ? 16.292 -7.712 -6.490 1.00 91.75 97 PHE A C 1
ATOM 828 O O . PHE A 1 97 ? 17.273 -8.054 -7.146 1.00 91.75 97 PHE A O 1
ATOM 835 N N . GLU A 1 98 ? 15.405 -6.835 -6.966 1.00 88.50 98 GLU A N 1
ATOM 836 C CA . GLU A 1 98 ? 15.473 -6.259 -8.318 1.00 88.50 98 GLU A CA 1
ATOM 837 C C . GLU A 1 98 ? 16.734 -5.410 -8.563 1.00 88.50 98 GLU A C 1
ATOM 839 O O . GLU A 1 98 ? 17.108 -5.174 -9.720 1.00 88.50 98 GLU A O 1
ATOM 844 N N . ASN A 1 99 ? 17.379 -4.941 -7.490 1.00 86.06 99 ASN A N 1
ATOM 845 C CA . ASN A 1 99 ? 18.573 -4.102 -7.531 1.00 86.06 99 ASN A CA 1
ATOM 846 C C . ASN A 1 99 ? 19.828 -4.776 -6.954 1.00 86.06 99 ASN A C 1
ATOM 848 O O . ASN A 1 99 ? 20.883 -4.152 -6.972 1.00 86.06 99 ASN A O 1
ATOM 852 N N . ALA A 1 100 ? 19.758 -6.029 -6.490 1.00 84.00 100 ALA A N 1
ATOM 853 C CA . ALA A 1 100 ? 20.860 -6.693 -5.787 1.00 84.00 100 ALA A CA 1
ATOM 854 C C . ALA A 1 100 ? 22.147 -6.769 -6.627 1.00 84.00 100 ALA A C 1
ATOM 856 O O . ALA A 1 100 ? 23.238 -6.537 -6.117 1.00 84.00 100 ALA A O 1
ATOM 857 N N . ASN A 1 101 ? 22.002 -7.018 -7.932 1.00 82.62 101 ASN A N 1
ATOM 858 C CA . ASN A 1 101 ? 23.120 -7.122 -8.876 1.00 82.62 101 ASN A CA 1
ATOM 859 C C . ASN A 1 101 ? 23.362 -5.831 -9.675 1.00 82.62 101 ASN A C 1
ATOM 861 O O . ASN A 1 101 ? 24.199 -5.811 -10.576 1.00 82.62 101 ASN A O 1
ATOM 865 N N . LYS A 1 102 ? 22.609 -4.756 -9.406 1.00 83.50 102 LYS A N 1
ATOM 866 C CA . LYS A 1 102 ? 22.741 -3.488 -10.132 1.00 83.50 102 LYS A CA 1
ATOM 867 C C . LYS A 1 102 ? 23.623 -2.534 -9.328 1.00 83.50 102 LYS A C 1
ATOM 869 O O . LYS A 1 102 ? 23.415 -2.399 -8.122 1.00 83.50 102 LYS A O 1
ATOM 874 N N . PRO A 1 103 ? 24.574 -1.824 -9.963 1.00 80.38 103 PRO A N 1
ATOM 875 C CA . PRO A 1 103 ? 25.332 -0.799 -9.265 1.00 80.38 103 PRO A CA 1
ATOM 876 C C . PRO A 1 103 ? 24.358 0.247 -8.719 1.00 80.38 103 PRO A C 1
ATOM 878 O O . PRO A 1 103 ? 23.541 0.799 -9.459 1.00 80.38 103 PRO A O 1
ATOM 881 N N . GLY A 1 104 ? 24.435 0.519 -7.414 1.00 83.31 104 GLY A N 1
ATOM 882 C CA . GLY A 1 104 ? 23.614 1.554 -6.792 1.00 83.31 104 GLY A CA 1
ATOM 883 C C . GLY A 1 104 ? 23.817 2.909 -7.478 1.00 83.31 104 GLY 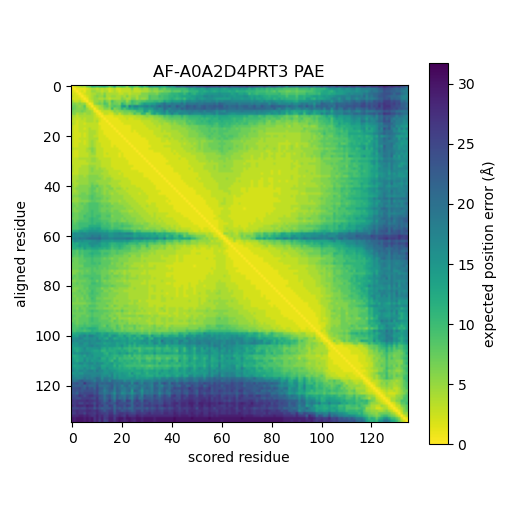A C 1
ATOM 884 O O . GLY A 1 104 ? 24.853 3.149 -8.102 1.00 83.31 104 GLY A O 1
ATOM 885 N N . ARG A 1 105 ? 22.851 3.828 -7.336 1.00 84.81 105 ARG A N 1
ATOM 886 C CA . ARG A 1 105 ? 22.857 5.148 -8.005 1.00 84.81 105 ARG A CA 1
ATOM 887 C C . ARG A 1 105 ? 24.208 5.871 -7.910 1.00 84.81 105 ARG A C 1
ATOM 889 O O . ARG A 1 105 ? 24.660 6.449 -8.894 1.00 84.81 105 ARG A O 1
ATOM 896 N N . TRP A 1 106 ? 24.857 5.809 -6.749 1.00 86.81 106 TRP A N 1
ATOM 897 C CA . TRP A 1 106 ? 26.162 6.426 -6.506 1.00 86.81 106 TRP A CA 1
ATOM 898 C C . TRP A 1 106 ? 27.309 5.750 -7.257 1.00 86.81 106 TRP A C 1
ATOM 900 O O . TRP A 1 106 ? 28.142 6.442 -7.837 1.00 86.81 106 TRP A O 1
ATOM 910 N N . LEU A 1 107 ? 27.329 4.416 -7.303 1.00 87.69 107 LEU A N 1
ATOM 911 C CA . LEU A 1 107 ? 28.332 3.669 -8.057 1.00 87.69 107 LEU A CA 1
ATOM 912 C C . LEU A 1 107 ? 28.147 3.883 -9.562 1.00 87.69 107 LEU A C 1
ATOM 914 O O . LEU A 1 107 ? 29.112 4.188 -10.252 1.00 87.69 107 LEU A O 1
ATOM 918 N N . ALA A 1 108 ? 26.910 3.819 -10.059 1.00 89.69 108 ALA A N 1
ATOM 919 C CA . ALA A 1 108 ? 26.600 4.109 -11.457 1.00 89.69 108 ALA A CA 1
ATOM 920 C C . ALA A 1 108 ? 27.014 5.541 -11.850 1.00 89.69 108 ALA A C 1
ATOM 922 O O . ALA A 1 108 ? 27.631 5.749 -12.894 1.00 89.69 108 ALA A O 1
ATOM 923 N N . TYR A 1 109 ? 26.734 6.528 -10.990 1.00 92.31 109 TYR A N 1
ATOM 924 C CA . TYR A 1 109 ? 27.163 7.911 -11.196 1.00 92.31 109 TYR A CA 1
ATOM 925 C C . TYR A 1 109 ? 28.690 8.048 -11.224 1.00 92.31 109 TYR A C 1
ATOM 927 O O . TYR A 1 109 ? 29.228 8.694 -12.124 1.00 92.31 109 TYR A O 1
ATOM 935 N N . ARG A 1 110 ? 29.390 7.420 -10.270 1.00 92.19 110 ARG A N 1
ATOM 936 C CA . ARG A 1 110 ? 30.855 7.426 -10.209 1.00 92.19 110 ARG A CA 1
ATOM 937 C C . ARG A 1 110 ? 31.470 6.791 -11.454 1.00 92.19 110 ARG A C 1
ATOM 939 O O . ARG A 1 110 ? 32.327 7.415 -12.066 1.00 92.19 110 ARG A O 1
ATOM 946 N N . LEU A 1 111 ? 30.999 5.611 -11.860 1.00 91.94 111 LEU A N 1
ATOM 947 C CA . LEU A 1 111 ? 31.466 4.920 -13.066 1.00 91.94 111 LEU A CA 1
ATOM 948 C C . LEU A 1 111 ? 31.251 5.773 -14.321 1.00 91.94 111 LEU A C 1
ATOM 950 O O . LEU A 1 111 ? 32.144 5.873 -15.158 1.00 91.94 111 LEU A O 1
ATOM 954 N N . ARG A 1 112 ? 30.101 6.451 -14.431 1.00 92.38 112 ARG A N 1
ATOM 955 C CA . ARG A 1 112 ? 29.839 7.392 -15.527 1.00 92.38 112 ARG A CA 1
ATOM 956 C C . ARG A 1 112 ? 30.834 8.555 -15.524 1.00 92.38 112 ARG A C 1
ATOM 958 O O . ARG A 1 112 ? 31.397 8.863 -16.566 1.00 92.38 112 ARG A O 1
ATOM 965 N N . LYS A 1 113 ? 31.090 9.163 -14.362 1.00 93.75 113 LYS A N 1
ATOM 966 C CA . LYS A 1 113 ? 32.064 10.258 -14.223 1.00 93.75 113 LYS A CA 1
ATOM 967 C C . LYS A 1 113 ? 33.495 9.815 -14.522 1.00 93.75 113 LYS A C 1
ATOM 969 O O . LYS A 1 113 ? 34.242 10.566 -15.136 1.00 93.75 113 LYS A O 1
ATOM 974 N N . GLU A 1 114 ? 33.883 8.610 -14.116 1.00 93.38 114 GLU A N 1
ATOM 975 C CA . GLU A 1 114 ? 35.187 8.040 -14.468 1.00 93.38 114 GLU A CA 1
ATOM 976 C C . GLU A 1 114 ? 35.297 7.764 -15.974 1.00 93.38 114 GLU A C 1
ATOM 978 O O . GLU A 1 114 ? 36.335 8.063 -16.559 1.00 93.38 114 GLU A O 1
ATOM 983 N N . LYS A 1 115 ? 34.231 7.275 -16.624 1.00 90.94 115 LYS A N 1
ATOM 984 C CA . LYS A 1 115 ? 34.192 7.089 -18.083 1.00 90.94 115 LYS A CA 1
ATOM 985 C C . LYS A 1 115 ? 34.313 8.417 -18.835 1.00 90.94 115 LYS A C 1
ATOM 987 O O . LYS A 1 115 ? 35.115 8.502 -19.754 1.00 90.94 115 LYS A O 1
ATOM 992 N N . GLU A 1 116 ? 33.567 9.445 -18.423 1.00 89.94 116 GLU A N 1
ATOM 993 C CA . GLU A 1 116 ? 33.653 10.802 -18.992 1.00 89.94 116 GLU A CA 1
ATOM 994 C C . GLU A 1 116 ? 35.078 11.369 -18.891 1.00 89.94 116 GLU A C 1
ATOM 996 O O . GLU A 1 116 ? 35.572 11.946 -19.849 1.00 89.94 116 GLU A O 1
ATOM 1001 N N . LYS A 1 117 ? 35.772 11.164 -17.762 1.00 89.50 117 LYS A N 1
ATOM 1002 C CA . LYS A 1 117 ? 37.162 11.626 -17.584 1.00 89.50 117 LYS A CA 1
ATOM 1003 C C . LYS A 1 117 ? 38.178 10.900 -18.466 1.00 89.50 117 LYS A C 1
ATOM 1005 O O . LYS A 1 117 ? 39.212 11.471 -18.781 1.00 89.50 117 LYS A O 1
ATOM 1010 N N . ARG A 1 118 ? 37.927 9.631 -18.797 1.00 86.56 118 ARG A N 1
ATOM 1011 C CA . ARG A 1 118 ? 38.798 8.824 -19.669 1.00 86.56 118 ARG A CA 1
ATOM 1012 C C . ARG A 1 118 ? 38.498 9.028 -21.153 1.00 86.56 118 ARG A C 1
ATOM 1014 O O . ARG A 1 118 ? 39.226 8.502 -21.985 1.00 86.56 118 ARG A O 1
ATOM 1021 N N . TRP A 1 119 ? 37.417 9.732 -21.478 1.00 84.38 119 TRP A N 1
ATOM 1022 C CA . TRP A 1 119 ? 37.028 10.001 -22.851 1.00 84.38 119 TRP A CA 1
ATOM 1023 C C . TRP A 1 119 ? 37.935 11.084 -23.440 1.00 84.38 119 TRP A C 1
ATOM 1025 O O . TRP A 1 119 ? 37.872 12.244 -23.036 1.00 84.38 119 TRP A O 1
ATOM 1035 N N . ILE A 1 120 ? 38.786 10.696 -24.386 1.00 82.44 120 ILE A N 1
ATOM 1036 C CA . ILE A 1 120 ? 39.640 11.621 -25.133 1.00 82.44 120 ILE A CA 1
ATOM 1037 C C . ILE A 1 120 ? 38.815 12.154 -26.305 1.00 82.44 120 ILE A C 1
ATOM 1039 O O . ILE A 1 120 ? 38.302 11.373 -27.098 1.00 82.44 120 ILE A O 1
ATOM 1043 N N . GLN A 1 121 ? 38.638 13.475 -26.376 1.00 79.00 121 GLN A N 1
ATOM 1044 C CA . GLN A 1 121 ? 37.835 14.119 -27.426 1.00 79.00 121 GLN A CA 1
ATOM 1045 C C . GLN A 1 121 ? 38.660 14.498 -28.657 1.00 79.00 121 GLN A C 1
ATOM 1047 O O . GLN A 1 121 ? 38.134 14.473 -29.764 1.00 79.00 121 GLN A O 1
ATOM 1052 N N . GLN A 1 122 ? 39.918 14.892 -28.449 1.00 82.44 122 GLN A N 1
ATOM 1053 C CA . GLN A 1 122 ? 40.814 15.399 -29.487 1.00 82.44 122 GLN A CA 1
ATOM 1054 C C . GLN A 1 122 ? 42.246 14.968 -29.158 1.00 82.44 122 GLN A C 1
ATOM 1056 O O . GLN A 1 122 ? 42.616 14.895 -27.980 1.00 82.44 122 GLN A O 1
ATOM 1061 N N . LEU A 1 123 ? 43.048 14.717 -30.187 1.00 82.06 123 LEU A N 1
ATOM 1062 C CA . LEU A 1 123 ? 44.485 14.473 -30.078 1.00 82.06 123 LEU A CA 1
ATOM 1063 C C . LEU A 1 123 ? 45.239 15.650 -30.701 1.00 82.06 123 LEU A C 1
ATOM 1065 O O . LEU A 1 123 ? 44.799 16.208 -31.703 1.00 82.06 123 LEU A O 1
ATOM 1069 N N . GLN A 1 124 ? 46.353 16.055 -30.092 1.00 85.56 124 GLN A N 1
ATOM 1070 C CA . GLN A 1 124 ? 47.199 17.132 -30.605 1.00 85.56 124 GLN A CA 1
ATOM 1071 C C . GLN A 1 124 ? 48.511 16.551 -31.132 1.00 85.56 124 GLN A C 1
ATOM 1073 O O . GLN A 1 124 ? 49.236 15.889 -30.385 1.00 85.56 124 GLN A O 1
ATOM 1078 N N . ASP A 1 125 ? 48.818 16.828 -32.397 1.00 84.12 125 ASP A N 1
ATOM 1079 C CA . ASP A 1 125 ? 50.086 16.440 -33.012 1.00 84.12 125 ASP A CA 1
ATOM 1080 C C . ASP A 1 125 ? 51.237 17.363 -32.589 1.00 84.12 125 ASP A C 1
ATOM 1082 O O . ASP A 1 125 ? 51.038 18.458 -32.059 1.00 84.12 125 ASP A O 1
ATOM 1086 N N . LYS A 1 126 ? 52.479 16.933 -32.854 1.00 84.94 126 LYS A N 1
ATOM 1087 C CA . LYS A 1 126 ? 53.710 17.668 -32.489 1.00 84.94 126 LYS A CA 1
ATOM 1088 C C . LYS A 1 126 ? 53.791 19.080 -33.086 1.00 84.94 126 LYS A C 1
ATOM 1090 O O . LYS A 1 126 ? 54.506 19.919 -32.550 1.00 84.94 126 LYS A O 1
ATOM 1095 N N . GLU A 1 127 ? 53.059 19.333 -34.168 1.00 83.50 127 GLU A N 1
ATOM 1096 C CA . GLU A 1 127 ? 52.972 20.628 -34.858 1.00 83.50 127 GLU A CA 1
ATOM 1097 C C . GLU A 1 127 ? 51.842 21.525 -34.313 1.00 83.50 127 GLU A C 1
ATOM 1099 O O . GLU A 1 127 ? 51.652 22.649 -34.767 1.00 83.50 127 GLU A O 1
ATOM 1104 N N . GLY A 1 128 ? 51.104 21.054 -33.304 1.00 79.94 128 GLY A N 1
ATOM 1105 C CA . GLY A 1 128 ? 50.065 21.810 -32.609 1.00 79.94 128 GLY A CA 1
ATOM 1106 C C . GLY A 1 128 ? 48.662 21.684 -33.207 1.00 79.94 128 GLY A C 1
ATOM 1107 O O . GLY A 1 128 ? 47.719 22.219 -32.621 1.00 79.94 128 GLY A O 1
ATOM 1108 N N . THR A 1 129 ? 48.497 20.970 -34.321 1.00 83.44 129 THR A N 1
ATOM 1109 C CA . THR A 1 129 ? 47.204 20.728 -34.979 1.00 83.44 129 THR A CA 1
ATOM 1110 C C . THR A 1 129 ? 46.355 19.732 -34.181 1.00 83.44 129 THR A C 1
ATOM 1112 O O . THR A 1 129 ? 46.860 18.708 -33.721 1.00 83.44 129 THR A O 1
ATOM 1115 N N . LEU A 1 130 ? 45.064 20.034 -34.005 1.00 83.50 130 LEU A N 1
ATOM 1116 C CA . LEU A 1 130 ? 44.103 19.174 -33.305 1.00 83.50 130 LEU A CA 1
ATOM 1117 C C . LEU A 1 130 ? 43.394 18.251 -34.305 1.00 83.50 130 LEU A C 1
ATOM 1119 O O . LEU A 1 130 ? 42.789 18.738 -35.260 1.00 83.50 130 LEU A O 1
ATOM 1123 N N . GLN A 1 131 ? 43.431 16.942 -34.062 1.00 75.12 131 GLN A N 1
ATOM 1124 C CA . GLN A 1 131 ? 42.673 15.929 -34.798 1.00 75.12 131 GLN A CA 1
ATOM 1125 C C . GLN A 1 131 ? 41.534 15.379 -33.932 1.00 75.12 131 GLN A C 1
ATOM 1127 O O . GLN A 1 131 ? 41.720 15.094 -32.745 1.00 75.12 131 GLN A O 1
ATOM 1132 N N . ASN A 1 132 ? 40.359 15.216 -34.540 1.00 78.19 132 ASN A N 1
ATOM 1133 C CA . ASN A 1 132 ? 39.182 14.609 -33.921 1.00 78.19 132 ASN A CA 1
ATOM 1134 C C . ASN A 1 132 ? 38.796 13.372 -34.723 1.00 78.19 132 ASN A C 1
ATOM 1136 O O . ASN A 1 132 ? 38.698 13.464 -35.947 1.00 78.19 132 ASN A O 1
ATOM 1140 N N . ASP A 1 133 ? 38.484 12.273 -34.041 1.00 64.62 133 ASP A N 1
ATOM 1141 C CA . ASP A 1 133 ? 37.826 11.117 -34.650 1.00 64.62 133 ASP A CA 1
ATOM 1142 C C . ASP A 1 133 ? 36.365 11.500 -34.968 1.00 64.62 133 ASP A C 1
ATOM 1144 O O . ASP A 1 133 ? 35.461 11.277 -34.163 1.00 64.62 133 ASP A O 1
ATOM 1148 N N . MET A 1 134 ? 36.122 12.172 -36.097 1.00 57.00 134 MET A N 1
ATOM 1149 C CA . MET A 1 134 ? 34.783 12.282 -36.685 1.00 57.00 134 MET A CA 1
ATOM 1150 C C . MET A 1 134 ? 34.714 11.430 -37.953 1.00 57.00 134 MET A C 1
ATOM 1152 O O . MET A 1 134 ? 35.014 11.915 -39.041 1.00 57.00 134 MET A O 1
ATOM 1156 N N . GLU A 1 135 ? 34.268 10.186 -37.770 1.00 47.31 135 GLU A N 1
ATOM 1157 C CA . GLU A 1 135 ? 33.390 9.452 -38.694 1.00 47.31 135 GLU A CA 1
ATOM 1158 C C . GLU A 1 135 ? 32.138 8.997 -37.932 1.00 47.31 135 GLU A C 1
ATOM 1160 O O . GLU A 1 135 ? 32.283 8.464 -36.804 1.00 47.31 135 GLU A O 1
#

Organism: Micrurus surinamensis (NCBI:txid129470)

Sequence 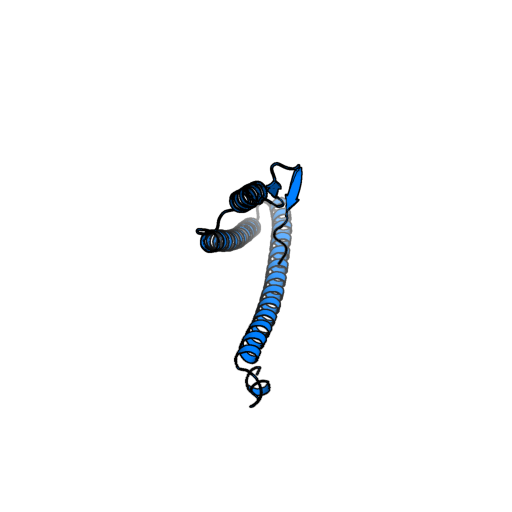(135 aa):
MFFDVNKKEHTSLQNLWDTTKAYLRGITIAYNTRKKKEREKENNKLQNDIIKLERQAQLTPKNKQIINNWKLAKHKLNILEQERNLRALKFVKQNYFENANKPGRWLAYRLRKEKEKRWIQQLQDKEGTLQNDME

pLDDT: mean 90.17, std 7.6, range [47.31, 97.81]

Foldseek 3Di:
DLCVPPDDPPDDPVNSVVVVVVVVVVVVVVVVVVVVVVVVVVLVVLVVLLVVLVVVCVVPVVPVVSVVVNVVSVVVNVVVVVVVVVVVVVVVVVVCVVCVPPPPPVRVVVVVVVVVVPDDAWDADPVGDIDGPDD

Mean predicted aligned error: 9.68 Å

Secondary structure (DSSP, 8-state):
--HHHH--TT--HHHHHHHHHHHHHHHHHHHHHHHHHHHHHHHHHHHHHHHHHHHHHHH-TT-HHHHHHHHHHHHHHHHHHHHHHHHHHHHHHHHHHHHTTSPPHHHHHHHHHHHHHH----EE-TTS-EE----

Solvent-accessible surface area (backbone atoms only — not comparable to full-atom values): 7822 Å² total; per-residue (Å²): 117,65,63,83,74,65,71,50,96,86,56,53,68,65,60,54,50,54,51,48,52,52,52,53,48,50,53,51,51,52,51,52,52,52,54,48,55,51,52,52,53,53,49,53,50,51,52,53,51,37,55,52,32,48,53,50,26,70,78,38,74,84,44,61,66,46,46,50,51,30,53,51,49,52,52,52,52,51,53,57,50,50,55,52,50,52,52,52,51,50,52,52,54,49,54,46,63,81,39,68,90,48,71,52,75,68,54,47,50,49,53,50,54,54,51,60,72,70,57,80,76,66,48,70,48,98,86,69,53,77,47,61,94,82,129